Protein AF-A0A357WX56-F1 (afdb_monomer_lite)

pLDDT: mean 83.82, std 9.07, range [46.91, 93.94]

Secondary structure (DSSP, 8-state):
--TT----------S-GGG--EEEEEEEE-SSGGGHHHHHH-S--EEEEE-TTS-EEEEESHHHHTT-EEEE-SS-EEEEEEEEBSSS-B--THHHHHHHHHHHHHHHTT-

Foldseek 3Di:
DDPPDDDPDDDDPPDDPQPQFKDKDKDKAQPPLVCVVVLLPDPWQWFWDADPVRDTDIDTCNVFQVVWDWDDDPGMIIIITMFTCHPVDRDDPVRVVVSVVVVVVVVVVVD

Structure (mmCIF, N/CA/C/O backbone):
data_AF-A0A357WX56-F1
#
_entry.id   AF-A0A357WX56-F1
#
loop_
_atom_site.group_PDB
_atom_site.id
_atom_site.type_symbol
_atom_site.label_atom_id
_atom_site.label_alt_id
_atom_site.label_comp_id
_atom_site.label_asym_id
_atom_site.label_entity_id
_atom_site.label_seq_id
_atom_site.pdbx_PDB_ins_code
_atom_site.Cartn_x
_atom_site.Cartn_y
_atom_site.Cartn_z
_atom_site.occupancy
_atom_site.B_iso_or_equiv
_atom_site.auth_seq_id
_atom_site.auth_comp_id
_atom_site.auth_asym_id
_atom_site.auth_atom_id
_atom_site.pdbx_PDB_model_num
ATOM 1 N N . MET A 1 1 ? 26.018 -5.928 5.145 1.00 63.22 1 MET A N 1
ATOM 2 C CA . MET A 1 1 ? 24.550 -5.968 5.297 1.00 63.22 1 MET A CA 1
ATOM 3 C C . MET A 1 1 ? 24.194 -4.902 6.324 1.00 63.22 1 MET A C 1
ATOM 5 O O . MET A 1 1 ? 24.929 -4.835 7.304 1.00 63.22 1 MET A O 1
ATOM 9 N N . PRO A 1 2 ? 23.222 -4.009 6.079 1.00 66.00 2 PRO A N 1
ATOM 10 C CA . PRO A 1 2 ? 22.833 -3.001 7.068 1.00 66.00 2 PRO A CA 1
ATOM 11 C C . PRO A 1 2 ? 22.283 -3.668 8.336 1.00 66.00 2 PRO A C 1
ATOM 13 O O . PRO A 1 2 ? 21.706 -4.751 8.244 1.00 66.00 2 PRO A O 1
ATOM 16 N N . GLU A 1 3 ? 22.440 -3.026 9.493 1.00 68.62 3 GLU A N 1
ATOM 17 C CA . GLU A 1 3 ? 21.793 -3.470 10.735 1.00 68.62 3 GLU A CA 1
ATOM 18 C C . GLU A 1 3 ? 20.266 -3.509 10.562 1.00 68.62 3 GLU A C 1
ATOM 20 O O . GLU A 1 3 ? 19.672 -2.568 10.035 1.00 68.62 3 GLU A O 1
ATOM 25 N N . GLY A 1 4 ? 19.640 -4.615 10.979 1.00 73.75 4 GLY A N 1
ATOM 26 C CA . GLY A 1 4 ? 18.186 -4.815 10.920 1.00 73.75 4 GLY A CA 1
ATOM 27 C C . GLY A 1 4 ? 17.633 -5.402 9.615 1.00 73.75 4 GLY A C 1
ATOM 28 O O . GLY A 1 4 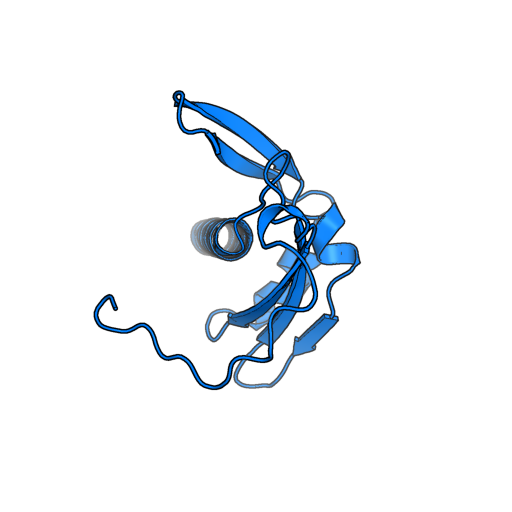? 16.424 -5.590 9.513 1.00 73.75 4 GLY A O 1
ATOM 29 N N . LEU A 1 5 ? 18.472 -5.712 8.618 1.00 76.12 5 LEU A N 1
ATOM 30 C CA . LEU A 1 5 ? 18.041 -6.480 7.444 1.00 76.12 5 LEU A CA 1
ATOM 31 C C . LEU A 1 5 ? 18.217 -7.981 7.722 1.00 76.12 5 LEU A C 1
ATOM 33 O O . LEU A 1 5 ? 19.345 -8.446 7.870 1.00 76.12 5 LEU A O 1
ATOM 37 N N . GLU A 1 6 ? 17.124 -8.740 7.729 1.00 78.50 6 GLU A N 1
ATOM 38 C CA . GLU A 1 6 ? 17.147 -10.202 7.847 1.00 78.50 6 GLU A CA 1
ATOM 39 C C . GLU A 1 6 ? 16.810 -10.851 6.496 1.00 78.50 6 GLU A C 1
ATOM 41 O O . GLU A 1 6 ? 15.837 -10.484 5.838 1.00 78.50 6 GLU A O 1
ATOM 46 N N . VAL A 1 7 ? 17.629 -11.814 6.056 1.00 78.31 7 VAL A N 1
ATOM 47 C CA . VAL A 1 7 ? 17.362 -12.626 4.856 1.00 78.31 7 VAL A CA 1
ATOM 48 C C . VAL A 1 7 ? 16.971 -14.023 5.311 1.00 78.31 7 VAL A C 1
ATOM 50 O O . VAL A 1 7 ? 17.799 -14.751 5.850 1.00 78.31 7 VAL A O 1
ATOM 53 N N . TYR A 1 8 ? 15.712 -14.390 5.080 1.00 82.25 8 TYR A N 1
ATOM 54 C CA . TYR A 1 8 ? 15.167 -15.688 5.490 1.00 82.25 8 TYR A CA 1
ATOM 55 C C . TYR A 1 8 ? 15.479 -16.808 4.490 1.00 82.25 8 TYR A C 1
ATOM 57 O O . TYR A 1 8 ? 15.743 -17.939 4.885 1.00 82.25 8 TYR A O 1
ATOM 65 N N . ALA A 1 9 ? 15.459 -16.496 3.193 1.00 78.38 9 ALA A N 1
ATOM 66 C CA . ALA A 1 9 ? 15.778 -17.423 2.114 1.00 78.38 9 ALA A CA 1
ATOM 67 C C . ALA A 1 9 ? 16.115 -16.646 0.834 1.00 78.38 9 ALA A C 1
ATOM 69 O O . ALA A 1 9 ? 15.646 -15.523 0.636 1.00 78.38 9 ALA A O 1
ATOM 70 N N . ALA A 1 10 ? 16.907 -17.256 -0.044 1.00 77.31 10 ALA A N 1
ATOM 71 C CA . ALA A 1 10 ? 17.161 -16.764 -1.391 1.00 77.31 10 ALA A CA 1
ATOM 72 C C . ALA A 1 10 ? 17.199 -17.957 -2.351 1.00 77.31 10 ALA A C 1
ATOM 74 O O . ALA A 1 10 ? 17.911 -18.927 -2.095 1.00 77.31 10 ALA A O 1
ATOM 75 N N . ASP A 1 11 ? 16.426 -17.885 -3.431 1.00 73.94 11 ASP A N 1
ATOM 76 C CA . ASP A 1 11 ? 16.456 -18.885 -4.500 1.00 73.94 11 ASP A CA 1
ATOM 77 C C . ASP A 1 11 ? 17.543 -18.536 -5.532 1.00 73.94 11 ASP A C 1
ATOM 79 O O . ASP A 1 11 ? 18.025 -17.397 -5.591 1.00 73.94 11 ASP A O 1
ATOM 83 N N . GLN A 1 12 ? 17.945 -19.508 -6.352 1.00 75.12 12 GLN A N 1
ATOM 84 C CA . GLN A 1 12 ? 18.895 -19.266 -7.428 1.00 75.12 12 GLN A CA 1
ATOM 85 C C . GLN A 1 12 ? 18.313 -18.255 -8.432 1.00 75.12 12 GLN A C 1
ATOM 87 O O . GLN A 1 12 ? 17.179 -18.407 -8.890 1.00 75.12 12 GLN A O 1
ATOM 92 N N . PRO A 1 13 ? 19.075 -17.214 -8.811 1.00 68.44 13 PRO A N 1
ATOM 93 C CA . PRO A 1 13 ? 18.599 -16.206 -9.746 1.00 68.44 13 PRO A CA 1
ATOM 94 C C . PRO A 1 13 ? 18.432 -16.814 -11.144 1.00 68.44 13 PRO A C 1
ATOM 96 O O . PRO A 1 13 ? 19.407 -17.041 -11.857 1.00 68.44 13 PRO A O 1
ATOM 99 N N . VAL A 1 14 ? 17.182 -17.060 -11.542 1.00 74.94 14 VAL A N 1
ATOM 100 C CA . VAL A 1 14 ? 16.828 -17.593 -12.871 1.00 74.94 14 VAL A CA 1
ATOM 101 C C . VAL A 1 14 ? 16.928 -16.514 -13.960 1.00 74.94 14 VAL A C 1
ATOM 103 O O . VAL A 1 14 ? 17.293 -16.800 -15.097 1.00 74.94 14 VAL A O 1
ATOM 106 N N . MET A 1 15 ? 16.634 -15.257 -13.614 1.00 73.62 15 MET A N 1
ATOM 107 C CA . MET A 1 15 ? 16.644 -14.103 -14.523 1.00 73.62 15 MET A CA 1
ATOM 108 C C . MET A 1 15 ? 17.627 -13.030 -14.051 1.00 73.62 15 MET A C 1
ATOM 110 O O . MET A 1 15 ? 18.009 -12.972 -12.879 1.00 73.62 15 MET A O 1
ATOM 114 N N . LYS A 1 16 ? 18.030 -12.129 -14.957 1.00 72.25 16 LYS A N 1
ATOM 115 C CA . LYS A 1 16 ? 18.855 -10.973 -14.574 1.00 72.25 16 LYS A CA 1
ATOM 116 C C . LYS A 1 16 ? 18.029 -10.048 -13.681 1.00 72.25 16 LYS A C 1
ATOM 118 O O . LYS A 1 16 ? 16.888 -9.752 -14.003 1.00 72.25 16 LYS A O 1
ATOM 123 N N . ALA A 1 17 ? 18.628 -9.484 -12.631 1.00 65.75 17 ALA A N 1
ATOM 124 C CA . ALA A 1 17 ? 17.937 -8.573 -11.704 1.00 65.75 17 ALA A CA 1
ATOM 125 C C . ALA A 1 17 ? 17.219 -7.391 -12.396 1.00 65.75 17 ALA A C 1
ATOM 127 O O . ALA A 1 17 ? 16.213 -6.891 -11.907 1.00 65.75 17 ALA A O 1
ATOM 128 N N . ARG A 1 18 ? 17.704 -6.970 -13.572 1.00 66.31 18 ARG A N 1
ATOM 129 C CA . ARG A 1 18 ? 17.093 -5.916 -14.399 1.00 66.31 18 ARG A CA 1
ATOM 130 C C . ARG A 1 18 ? 15.766 -6.310 -15.070 1.00 66.31 18 ARG A C 1
ATOM 132 O O . ARG A 1 18 ? 15.105 -5.446 -15.631 1.00 66.31 18 ARG A O 1
ATOM 139 N N . GLU A 1 19 ? 15.429 -7.597 -15.083 1.00 74.00 19 GLU A N 1
ATOM 140 C CA . GLU A 1 19 ? 14.213 -8.154 -15.693 1.00 74.00 19 GLU A CA 1
ATOM 141 C C . GLU A 1 19 ? 13.082 -8.314 -14.664 1.00 74.00 19 GLU A C 1
ATOM 143 O O . GLU A 1 19 ? 11.958 -8.650 -15.030 1.00 74.00 19 GLU A O 1
ATOM 148 N N . ILE A 1 20 ? 13.347 -8.018 -13.384 1.00 76.75 20 ILE A N 1
ATOM 149 C CA . ILE A 1 20 ? 12.325 -8.012 -12.338 1.00 76.75 20 ILE A CA 1
ATOM 150 C C . ILE A 1 20 ? 11.386 -6.826 -12.587 1.00 76.75 20 ILE A C 1
ATOM 152 O O . ILE A 1 20 ? 11.767 -5.662 -12.451 1.00 76.75 20 ILE A O 1
ATOM 156 N N . ALA A 1 21 ? 10.150 -7.132 -12.979 1.00 84.75 21 ALA A N 1
ATOM 157 C CA . ALA A 1 21 ? 9.135 -6.125 -13.269 1.00 84.75 21 ALA A CA 1
ATOM 158 C C . ALA A 1 21 ? 8.295 -5.755 -12.035 1.00 84.75 21 ALA A C 1
ATOM 160 O O . ALA A 1 21 ? 7.896 -4.599 -11.889 1.00 84.75 21 ALA A O 1
ATOM 161 N N . PHE A 1 22 ? 8.059 -6.717 -11.139 1.00 87.50 22 PHE A N 1
ATOM 162 C CA . PHE A 1 22 ? 7.134 -6.591 -10.015 1.00 87.50 22 PHE A CA 1
ATOM 163 C C . PHE A 1 22 ? 7.686 -7.234 -8.743 1.00 87.50 22 PHE A C 1
ATOM 165 O O . PHE A 1 22 ? 8.438 -8.206 -8.802 1.00 87.50 22 PHE A O 1
ATOM 172 N N . ALA A 1 23 ? 7.265 -6.709 -7.596 1.00 89.44 23 ALA A N 1
ATOM 173 C CA . ALA A 1 23 ? 7.529 -7.269 -6.281 1.00 89.44 23 ALA A CA 1
ATOM 174 C C . ALA A 1 23 ? 6.222 -7.376 -5.490 1.00 89.44 23 ALA A C 1
ATOM 176 O O . ALA A 1 23 ? 5.407 -6.450 -5.495 1.00 89.44 23 ALA A O 1
ATOM 177 N N . ARG A 1 24 ? 6.036 -8.511 -4.808 1.00 91.06 24 ARG A N 1
ATOM 178 C CA . ARG A 1 24 ? 4.938 -8.728 -3.861 1.00 91.06 24 ARG A CA 1
ATOM 179 C C . ARG A 1 24 ? 5.395 -8.290 -2.475 1.00 91.06 24 ARG A C 1
ATOM 181 O O . ARG A 1 24 ? 6.457 -8.699 -2.012 1.00 91.06 24 ARG A O 1
ATOM 188 N N . TYR 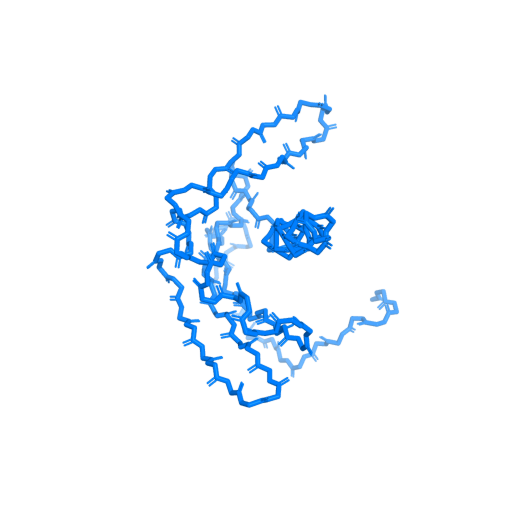A 1 25 ? 4.585 -7.472 -1.828 1.00 92.06 25 TYR A N 1
ATOM 189 C CA . TYR A 1 25 ? 4.800 -6.959 -0.486 1.00 92.06 25 TYR A CA 1
ATOM 190 C C . TYR A 1 25 ? 3.665 -7.420 0.415 1.00 92.06 25 TYR A C 1
ATOM 192 O O . TYR A 1 25 ? 2.520 -7.490 -0.027 1.00 92.06 25 TYR A O 1
ATOM 200 N N . ARG A 1 26 ? 3.988 -7.683 1.680 1.00 93.25 26 ARG A N 1
ATOM 201 C CA . ARG A 1 26 ? 3.012 -7.848 2.754 1.00 93.25 26 ARG A CA 1
ATOM 202 C C . ARG A 1 26 ? 3.177 -6.684 3.719 1.00 93.25 26 ARG A C 1
ATOM 204 O O . ARG A 1 26 ? 4.254 -6.496 4.279 1.00 93.25 26 ARG A O 1
ATOM 211 N N . LEU A 1 27 ? 2.129 -5.888 3.861 1.00 91.88 27 LEU A N 1
ATOM 212 C CA . LEU A 1 27 ? 2.053 -4.774 4.793 1.00 91.88 27 LEU A CA 1
ATOM 213 C C . LEU A 1 27 ? 1.162 -5.184 5.958 1.00 91.88 27 LEU A C 1
ATOM 215 O O . LEU A 1 27 ? 0.040 -5.629 5.743 1.00 91.88 27 LEU A O 1
ATOM 219 N N . THR A 1 28 ? 1.660 -5.030 7.179 1.00 92.00 28 THR A N 1
ATOM 220 C CA . THR A 1 28 ? 0.902 -5.333 8.394 1.00 92.00 28 THR A CA 1
ATOM 221 C C . THR A 1 28 ? 0.611 -4.036 9.131 1.00 92.00 28 THR A C 1
ATOM 223 O O . THR A 1 28 ? 1.527 -3.297 9.488 1.00 92.00 28 THR A O 1
ATOM 226 N N . PHE A 1 29 ? -0.668 -3.774 9.365 1.00 89.81 29 PHE A N 1
ATOM 227 C CA . PHE A 1 29 ? -1.160 -2.629 10.116 1.00 89.81 29 PHE A CA 1
ATOM 228 C C . PHE A 1 29 ? -1.693 -3.108 11.465 1.00 89.81 29 PHE A C 1
ATOM 230 O O . PHE A 1 29 ? -2.508 -4.028 11.515 1.00 89.81 29 PHE A O 1
ATOM 237 N N . THR A 1 30 ? -1.238 -2.486 12.549 1.00 87.94 30 THR A N 1
ATOM 238 C CA . THR A 1 30 ? -1.597 -2.850 13.933 1.00 87.94 30 THR A CA 1
ATOM 239 C C . THR A 1 30 ? -2.324 -1.730 14.685 1.00 87.94 30 THR A C 1
ATOM 241 O O . THR A 1 30 ? -2.653 -1.892 15.853 1.00 87.94 30 THR A O 1
ATOM 244 N N . GLY A 1 31 ? -2.575 -0.586 14.039 1.00 83.62 31 GLY A N 1
ATOM 245 C CA . GLY A 1 31 ? -3.226 0.582 14.638 1.00 83.62 31 GLY A CA 1
ATOM 246 C C . GLY A 1 31 ? -4.354 1.124 13.764 1.00 83.62 31 GLY A C 1
ATOM 247 O O . GLY A 1 31 ? -4.245 1.121 12.533 1.00 83.62 31 GLY A O 1
ATOM 248 N N . ASP A 1 32 ? -5.430 1.573 14.416 1.00 86.12 32 ASP A N 1
ATOM 249 C CA . ASP A 1 32 ? -6.653 2.092 13.789 1.00 86.12 32 ASP A CA 1
ATOM 250 C C . ASP A 1 32 ? -7.243 1.141 12.723 1.00 86.12 32 ASP A C 1
ATOM 252 O O . ASP A 1 32 ? -7.833 1.593 11.744 1.00 86.12 32 ASP A O 1
ATOM 256 N N . ILE A 1 33 ? -7.055 -0.178 12.878 1.00 87.50 33 ILE A N 1
ATOM 257 C CA . ILE A 1 33 ? -7.372 -1.207 11.868 1.00 87.50 33 ILE A CA 1
ATOM 258 C C . ILE A 1 33 ? -8.820 -1.141 11.366 1.00 87.50 33 ILE A C 1
ATOM 260 O O . ILE A 1 33 ? -9.095 -1.446 10.207 1.00 87.50 33 ILE A O 1
ATOM 264 N N . GLU A 1 34 ? -9.738 -0.663 12.203 1.00 86.06 34 GLU A N 1
ATOM 265 C CA . GLU A 1 34 ? -11.140 -0.434 11.874 1.00 86.06 34 GLU A CA 1
ATOM 266 C C . GLU A 1 34 ? -11.346 0.602 10.756 1.00 86.06 34 GLU A C 1
ATOM 268 O O . GLU A 1 34 ? -12.380 0.591 10.094 1.00 86.06 34 GLU A O 1
ATOM 273 N N . LYS A 1 35 ? -10.358 1.470 10.505 1.00 88.75 35 LYS A N 1
ATOM 274 C CA . LYS A 1 35 ? -10.388 2.512 9.466 1.00 88.75 35 LYS A CA 1
ATOM 275 C C . LYS A 1 35 ? -9.817 2.043 8.133 1.00 88.75 35 LYS A C 1
ATOM 277 O O . LYS A 1 35 ? -9.927 2.769 7.144 1.00 88.75 35 LYS A O 1
ATOM 282 N N . ILE A 1 36 ? -9.196 0.863 8.080 1.00 89.31 36 ILE A N 1
ATOM 283 C CA . ILE A 1 36 ? -8.606 0.326 6.847 1.00 89.31 36 ILE A CA 1
ATOM 284 C C . ILE A 1 36 ? -9.664 0.053 5.773 1.00 89.31 36 ILE A C 1
ATOM 286 O O . ILE A 1 36 ? -9.438 0.477 4.640 1.00 89.31 36 ILE A O 1
ATOM 290 N N . PRO A 1 37 ? -10.821 -0.570 6.069 1.00 88.69 37 PRO A N 1
ATOM 291 C CA . PRO A 1 37 ? -11.879 -0.738 5.075 1.00 88.69 37 PRO A CA 1
ATOM 292 C C . PRO A 1 37 ? -12.307 0.591 4.444 1.00 88.69 37 PRO A C 1
ATOM 294 O O . PRO A 1 37 ? -12.371 0.693 3.222 1.00 88.69 37 PRO A O 1
ATOM 297 N N . ASP A 1 38 ? -12.499 1.631 5.259 1.00 90.38 38 ASP A N 1
ATOM 298 C CA . ASP A 1 38 ? -12.892 2.959 4.775 1.00 90.38 38 ASP A CA 1
ATOM 299 C C . ASP A 1 38 ? -11.778 3.633 3.963 1.00 90.38 38 ASP A C 1
ATOM 301 O O . ASP A 1 38 ? -12.041 4.294 2.958 1.00 90.38 38 ASP A O 1
ATOM 305 N N . PHE A 1 39 ? -10.517 3.454 4.371 1.00 91.00 39 PHE A N 1
ATOM 306 C CA . PHE A 1 39 ? -9.364 3.911 3.597 1.00 91.00 39 PHE A CA 1
ATOM 307 C C . PHE A 1 39 ? -9.343 3.269 2.207 1.00 91.00 39 PHE A C 1
ATOM 309 O O . PHE A 1 39 ? -9.203 3.962 1.202 1.00 91.00 39 PHE A O 1
ATOM 316 N N . LEU A 1 40 ? -9.533 1.952 2.149 1.00 89.19 40 LEU A N 1
ATOM 317 C CA . LEU A 1 40 ? -9.533 1.182 0.910 1.00 89.19 40 LEU A CA 1
ATOM 318 C C . LEU A 1 40 ? -10.777 1.439 0.053 1.00 89.19 40 LEU A C 1
ATOM 320 O O . LEU A 1 40 ? -10.715 1.243 -1.160 1.00 89.19 40 LEU A O 1
ATOM 324 N N . ALA A 1 41 ? -11.881 1.900 0.645 1.00 89.56 41 ALA A N 1
ATOM 325 C CA . ALA A 1 41 ? -13.112 2.250 -0.058 1.00 89.56 41 ALA A CA 1
ATOM 326 C C . ALA A 1 41 ? -13.031 3.581 -0.826 1.00 89.56 41 ALA A C 1
ATOM 328 O O . ALA A 1 41 ? -13.883 3.827 -1.673 1.00 89.56 41 ALA A O 1
ATOM 329 N N . GLN A 1 42 ? -12.013 4.419 -0.592 1.00 90.31 42 GLN A N 1
ATOM 330 C CA . GLN A 1 42 ? -11.841 5.684 -1.319 1.00 90.31 42 GLN A CA 1
ATOM 331 C C . GLN A 1 42 ? -11.753 5.465 -2.835 1.00 90.31 42 GLN A C 1
ATOM 333 O O . GLN A 1 42 ? -11.087 4.533 -3.291 1.00 90.31 42 GLN A O 1
ATOM 338 N N . ASP A 1 43 ? -12.376 6.351 -3.614 1.00 87.50 43 ASP A N 1
ATOM 339 C CA . ASP A 1 43 ? -12.341 6.295 -5.084 1.00 87.50 43 ASP A CA 1
ATOM 340 C C . ASP A 1 43 ? -10.940 6.565 -5.652 1.00 87.50 43 ASP A C 1
ATOM 342 O O . ASP A 1 43 ? -10.595 6.072 -6.722 1.00 87.50 43 ASP A O 1
ATOM 346 N N . SER A 1 44 ? -10.117 7.340 -4.940 1.00 89.94 44 SER A N 1
ATOM 347 C CA . SER A 1 44 ? -8.748 7.665 -5.344 1.00 89.94 44 SER A CA 1
ATOM 348 C C . SER A 1 44 ? -7.863 7.896 -4.123 1.00 89.94 44 SER A C 1
ATOM 350 O O . SER A 1 44 ? -8.272 8.566 -3.173 1.00 89.94 44 SER A O 1
ATOM 352 N N . ILE A 1 45 ? -6.641 7.353 -4.153 1.00 92.00 45 ILE A N 1
ATOM 353 C CA . ILE A 1 45 ? -5.661 7.467 -3.064 1.00 92.00 45 ILE A CA 1
ATOM 354 C C . ILE A 1 45 ? -4.379 8.056 -3.650 1.00 92.00 45 ILE A C 1
ATOM 356 O O . ILE A 1 45 ? -3.475 7.344 -4.091 1.00 92.00 45 ILE A O 1
ATOM 360 N N . ILE A 1 46 ? -4.308 9.386 -3.675 1.00 89.25 46 ILE A N 1
ATOM 361 C CA . ILE A 1 46 ? -3.191 10.111 -4.282 1.00 89.25 46 ILE A CA 1
ATOM 362 C C . ILE A 1 46 ? -2.010 10.192 -3.314 1.00 89.25 46 ILE A C 1
ATOM 364 O O . ILE A 1 46 ? -2.106 10.803 -2.251 1.00 89.25 46 ILE A O 1
ATOM 368 N N . ALA A 1 47 ? -0.870 9.634 -3.723 1.00 88.25 47 ALA A N 1
ATOM 369 C CA . ALA A 1 47 ? 0.397 9.755 -3.012 1.00 88.25 47 ALA A CA 1
ATOM 370 C C . ALA A 1 47 ? 1.426 10.558 -3.816 1.00 88.25 47 ALA A C 1
ATOM 372 O O . ALA A 1 47 ? 1.497 10.492 -5.046 1.00 88.25 47 ALA A O 1
ATOM 373 N N . GLU A 1 48 ? 2.273 11.302 -3.107 1.00 85.00 48 GLU A N 1
ATOM 374 C CA . GLU A 1 48 ? 3.367 12.060 -3.708 1.00 85.00 48 GLU A CA 1
ATOM 375 C C . GLU A 1 48 ? 4.639 11.216 -3.795 1.00 85.00 48 GLU A C 1
ATOM 377 O O . GLU A 1 48 ? 5.320 10.937 -2.808 1.00 85.00 48 GLU A O 1
ATOM 382 N N . LYS A 1 49 ? 5.020 10.852 -5.016 1.00 80.44 49 LYS A N 1
ATOM 383 C CA . LYS A 1 49 ? 6.275 10.166 -5.300 1.00 80.44 49 LYS A CA 1
ATOM 384 C C . LYS A 1 49 ? 7.341 11.177 -5.708 1.00 80.44 49 LYS A C 1
ATOM 386 O O . LYS A 1 49 ? 7.300 11.740 -6.804 1.00 80.44 49 LYS A O 1
ATOM 391 N N . ARG A 1 50 ? 8.346 11.375 -4.852 1.00 75.38 50 ARG A N 1
ATOM 392 C CA . ARG A 1 50 ? 9.521 12.206 -5.165 1.00 75.38 50 ARG A CA 1
ATOM 393 C C . ARG A 1 50 ? 10.553 11.413 -5.954 1.00 75.38 50 ARG A C 1
ATOM 395 O O . ARG A 1 50 ? 10.995 10.347 -5.539 1.00 75.38 50 ARG A O 1
ATOM 402 N N . SER A 1 51 ? 10.955 11.951 -7.100 1.00 72.44 51 SER A N 1
ATOM 403 C CA . SER A 1 51 ? 12.061 11.407 -7.887 1.00 72.44 51 SER A CA 1
ATOM 404 C C . SER A 1 51 ? 13.417 11.940 -7.412 1.00 72.44 51 SER A C 1
ATOM 406 O O . SER A 1 51 ? 13.509 12.992 -6.779 1.00 72.44 51 SER A O 1
ATOM 408 N N . LYS A 1 52 ? 14.500 11.261 -7.817 1.00 62.75 52 LYS A N 1
ATOM 409 C CA . LYS A 1 52 ? 15.895 11.654 -7.535 1.00 62.75 52 LYS A CA 1
ATOM 410 C C . LYS A 1 52 ? 16.264 13.065 -8.035 1.00 62.75 52 LYS A C 1
ATOM 412 O O . LYS A 1 52 ? 17.253 13.623 -7.582 1.00 62.75 52 LYS A O 1
ATOM 417 N N . LYS A 1 53 ? 15.479 13.650 -8.951 1.00 72.69 53 LYS A N 1
ATOM 418 C CA . LYS A 1 53 ? 15.659 15.019 -9.474 1.00 72.69 53 LYS A CA 1
ATOM 419 C C . LYS A 1 53 ? 14.741 16.059 -8.807 1.00 72.69 53 LYS A C 1
ATOM 421 O O . LYS A 1 53 ? 14.569 17.141 -9.352 1.00 72.69 53 LYS A O 1
ATOM 426 N N . GLY A 1 54 ? 14.096 15.731 -7.685 1.00 68.38 54 GLY A N 1
ATOM 427 C CA . GLY A 1 54 ? 13.193 16.647 -6.973 1.00 68.38 54 GLY A CA 1
ATOM 428 C C . GLY A 1 54 ? 11.813 16.819 -7.617 1.00 68.38 54 GLY A C 1
ATOM 429 O O . GLY A 1 54 ? 10.952 17.473 -7.040 1.00 68.38 54 GLY A O 1
ATOM 430 N N . VAL A 1 55 ? 11.562 16.198 -8.775 1.00 75.06 55 VAL A N 1
ATOM 431 C CA . VAL A 1 55 ? 10.232 16.194 -9.397 1.00 75.06 55 VAL A CA 1
ATOM 432 C C . VAL A 1 55 ? 9.297 15.350 -8.538 1.00 75.06 55 VAL A C 1
ATOM 434 O O . VAL A 1 55 ? 9.545 14.150 -8.364 1.00 75.06 55 VAL A O 1
ATOM 437 N N . VAL A 1 56 ? 8.250 15.986 -8.017 1.00 78.38 56 VAL A N 1
ATOM 438 C CA . VAL A 1 56 ? 7.118 15.340 -7.349 1.00 78.38 56 VAL A CA 1
ATOM 439 C C . VAL A 1 56 ? 6.147 14.880 -8.430 1.00 78.38 56 VAL A C 1
ATOM 441 O O . VAL A 1 56 ? 5.746 15.668 -9.284 1.00 78.38 56 VAL A O 1
ATOM 444 N N . ARG A 1 57 ? 5.791 13.598 -8.423 1.00 82.62 57 ARG A N 1
ATOM 445 C CA . ARG A 1 57 ? 4.711 13.059 -9.252 1.00 82.62 57 ARG A CA 1
ATOM 446 C C . ARG A 1 57 ? 3.623 12.525 -8.345 1.00 82.62 57 ARG A C 1
ATOM 448 O O . ARG A 1 57 ? 3.924 11.827 -7.382 1.00 82.62 57 ARG A O 1
ATOM 455 N N . GLN A 1 58 ? 2.382 12.835 -8.676 1.00 85.25 58 GLN A N 1
ATOM 456 C CA . GLN A 1 58 ? 1.239 12.201 -8.043 1.00 85.25 58 GLN A CA 1
ATOM 457 C C . GLN A 1 58 ? 1.034 10.826 -8.670 1.00 85.25 58 GLN A C 1
ATOM 459 O O . GLN A 1 58 ? 1.121 10.672 -9.890 1.00 85.25 58 GLN A O 1
ATOM 464 N N . ILE A 1 59 ? 0.824 9.828 -7.825 1.00 87.88 59 ILE A N 1
ATOM 465 C CA . ILE A 1 59 ? 0.457 8.479 -8.235 1.00 87.88 59 ILE A CA 1
ATOM 466 C C . ILE A 1 59 ? -0.830 8.103 -7.520 1.00 87.88 59 ILE A C 1
ATOM 468 O O . ILE A 1 59 ? -0.956 8.340 -6.319 1.00 87.88 59 ILE A O 1
ATOM 472 N N . ASP A 1 60 ? -1.770 7.523 -8.259 1.00 90.81 60 ASP A N 1
ATOM 473 C CA . ASP A 1 60 ? -2.969 6.959 -7.657 1.00 90.81 60 ASP A CA 1
ATOM 474 C C . ASP A 1 60 ? -2.693 5.522 -7.210 1.00 90.81 60 ASP A C 1
ATOM 476 O O . ASP A 1 60 ? -2.495 4.615 -8.027 1.00 90.81 60 ASP A O 1
ATOM 480 N N . LEU A 1 61 ? -2.647 5.328 -5.894 1.00 91.19 61 LEU A N 1
ATOM 481 C CA . LEU A 1 61 ? -2.414 4.033 -5.271 1.00 91.19 61 LEU A CA 1
ATOM 482 C C . LEU A 1 61 ? -3.635 3.114 -5.358 1.00 91.19 61 LEU A C 1
ATOM 484 O O . LEU A 1 61 ? -3.469 1.898 -5.234 1.00 91.19 61 LEU A O 1
ATOM 488 N N . LYS A 1 62 ? -4.835 3.656 -5.614 1.00 92.25 62 LYS A N 1
ATOM 489 C CA . LYS A 1 62 ? -6.074 2.873 -5.683 1.00 92.25 62 LYS A CA 1
ATOM 490 C C . LYS A 1 62 ? -5.976 1.754 -6.715 1.00 92.25 62 LYS A C 1
ATOM 492 O O . LYS A 1 62 ? -6.292 0.613 -6.405 1.00 92.25 62 LYS A O 1
ATOM 497 N N . THR A 1 63 ? -5.427 2.060 -7.889 1.00 89.25 63 THR A N 1
ATOM 498 C CA . THR A 1 63 ? -5.251 1.099 -8.995 1.00 89.25 63 THR A CA 1
ATOM 499 C C . THR A 1 63 ? -4.437 -0.144 -8.615 1.00 89.25 63 THR A C 1
ATOM 501 O O . THR A 1 63 ? -4.650 -1.227 -9.161 1.00 89.25 63 THR A O 1
ATOM 504 N N . TYR A 1 64 ? -3.501 -0.006 -7.673 1.00 89.38 64 TYR A N 1
ATOM 505 C CA . TYR A 1 64 ? -2.699 -1.119 -7.169 1.00 89.38 64 TYR A CA 1
ATOM 506 C C . TYR A 1 64 ? -3.412 -1.859 -6.034 1.00 89.38 64 TYR A C 1
ATOM 508 O O . TYR A 1 64 ? -3.311 -3.081 -5.940 1.00 89.38 64 TYR A O 1
ATOM 516 N N . LEU A 1 65 ? -4.143 -1.127 -5.191 1.00 87.81 65 LEU A N 1
ATOM 517 C CA . LEU A 1 65 ? -4.909 -1.677 -4.073 1.00 87.81 65 LEU A CA 1
ATOM 518 C C . LEU A 1 65 ? -6.126 -2.487 -4.542 1.00 87.81 65 LEU A C 1
ATOM 520 O O . LEU A 1 65 ? -6.484 -3.466 -3.900 1.00 87.81 65 LEU A O 1
ATOM 524 N N . GLU A 1 66 ? -6.717 -2.174 -5.695 1.00 85.94 66 GLU A N 1
ATOM 525 C CA . GLU A 1 66 ? -7.790 -2.996 -6.282 1.00 85.94 66 GLU A CA 1
ATOM 526 C C . GLU A 1 66 ? -7.354 -4.434 -6.596 1.00 85.94 66 GLU A C 1
ATOM 528 O O . GLU A 1 66 ? -8.182 -5.339 -6.636 1.00 85.94 66 GLU A O 1
ATOM 533 N N . LYS A 1 67 ? -6.054 -4.656 -6.817 1.00 84.81 67 LYS A N 1
ATOM 534 C CA . LYS A 1 67 ? -5.472 -5.977 -7.099 1.00 84.81 67 LYS A CA 1
ATOM 535 C C . LYS A 1 67 ? -4.811 -6.608 -5.873 1.00 84.81 67 LYS A C 1
ATOM 537 O O . LYS A 1 67 ? -4.038 -7.552 -6.025 1.00 84.81 67 LYS A O 1
ATOM 542 N N . SER A 1 68 ? -5.033 -6.036 -4.695 1.00 89.00 68 SER A N 1
ATOM 543 C CA . SER A 1 68 ? -4.430 -6.497 -3.449 1.00 89.00 68 SER A CA 1
ATOM 544 C C . SER A 1 68 ? -5.359 -7.443 -2.695 1.00 89.00 68 SER A C 1
ATOM 546 O O . SER A 1 68 ? -6.580 -7.307 -2.754 1.00 89.00 68 SER A O 1
ATOM 548 N N . ASP A 1 69 ? -4.764 -8.387 -1.976 1.00 91.31 69 ASP A N 1
ATOM 549 C CA . ASP A 1 69 ? -5.474 -9.268 -1.057 1.00 91.31 69 ASP A CA 1
ATOM 550 C C . ASP A 1 69 ? -5.414 -8.667 0.347 1.00 91.31 69 ASP A C 1
ATOM 552 O O . ASP A 1 69 ? -4.333 -8.358 0.855 1.00 91.31 69 ASP A O 1
ATOM 556 N N . ILE A 1 70 ? -6.569 -8.510 0.991 1.00 89.88 70 ILE A N 1
ATOM 557 C CA . ILE A 1 70 ? -6.670 -7.937 2.336 1.00 89.88 70 ILE A CA 1
ATOM 558 C C . ILE A 1 70 ? -7.215 -8.992 3.291 1.00 89.88 70 ILE A C 1
ATOM 560 O O . ILE A 1 70 ? -8.289 -9.549 3.075 1.00 89.88 70 ILE A O 1
ATOM 564 N N . HIS A 1 71 ? -6.483 -9.221 4.373 1.00 90.31 71 HIS A N 1
ATOM 565 C CA . HIS A 1 71 ? -6.868 -10.099 5.467 1.00 90.31 71 HIS A CA 1
ATOM 566 C C . HIS A 1 71 ? -7.003 -9.262 6.734 1.00 90.31 71 HIS A C 1
ATOM 568 O O . HIS A 1 71 ? -6.026 -8.701 7.228 1.00 90.31 71 HIS A O 1
ATOM 574 N N . ILE A 1 72 ? -8.226 -9.159 7.244 1.00 86.94 72 ILE A N 1
ATOM 575 C CA . ILE A 1 72 ? -8.537 -8.395 8.453 1.00 86.94 72 ILE A CA 1
ATOM 576 C C . ILE A 1 72 ? -8.734 -9.385 9.596 1.00 86.94 72 ILE A C 1
ATOM 578 O O . ILE A 1 72 ? -9.573 -10.280 9.503 1.00 86.94 72 ILE A O 1
ATOM 582 N N . ASP A 1 73 ? -7.969 -9.202 10.665 1.00 86.19 73 ASP A N 1
ATOM 583 C CA . ASP A 1 73 ? -8.128 -9.884 11.946 1.00 86.19 73 ASP A CA 1
ATOM 584 C C . ASP A 1 73 ? -8.492 -8.852 13.032 1.00 86.19 73 ASP A C 1
ATOM 586 O O . ASP A 1 73 ? -8.421 -7.641 12.830 1.00 86.19 73 ASP A O 1
ATOM 590 N N . SER A 1 74 ? -8.871 -9.345 14.203 1.00 80.81 74 SER A N 1
ATOM 591 C CA . SER A 1 74 ? -9.180 -8.594 15.419 1.00 80.81 74 SER A CA 1
ATOM 592 C C . SER A 1 74 ? -8.024 -7.738 15.954 1.00 80.81 74 SER A C 1
ATOM 594 O O . SER A 1 74 ? -8.279 -6.713 16.580 1.0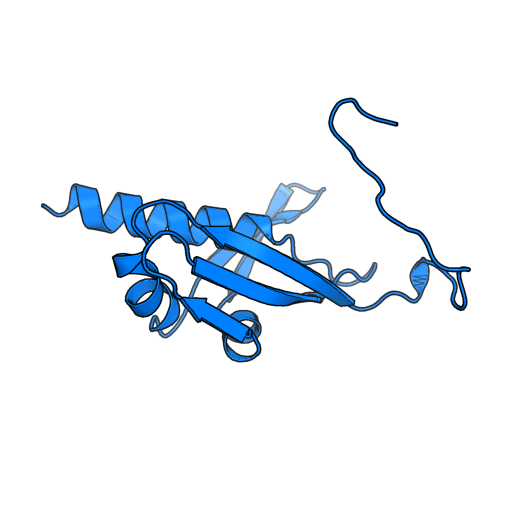0 80.81 74 SER A O 1
ATOM 596 N N . GLU A 1 75 ? -6.770 -8.123 15.698 1.00 86.75 75 GLU A N 1
ATOM 597 C CA . GLU A 1 75 ? -5.580 -7.423 16.215 1.00 86.75 75 GLU A CA 1
ATOM 598 C C . GLU A 1 75 ? -4.753 -6.718 15.131 1.00 86.75 75 GLU A C 1
ATOM 600 O O . GLU A 1 75 ? -3.976 -5.806 15.421 1.00 86.75 75 GLU A O 1
ATOM 605 N N . LYS A 1 76 ? -4.880 -7.146 13.871 1.00 90.38 76 LYS A N 1
ATOM 606 C CA . LYS A 1 76 ? -4.064 -6.644 12.762 1.00 90.38 76 LYS A CA 1
ATOM 607 C C . LYS A 1 76 ? -4.778 -6.781 11.428 1.00 90.38 76 LYS A C 1
ATOM 609 O O . LYS A 1 76 ? -5.617 -7.651 11.236 1.00 90.38 76 LYS A O 1
ATOM 614 N N . THR A 1 77 ? -4.378 -5.954 10.473 1.00 91.25 77 THR A N 1
ATOM 615 C CA . THR A 1 77 ? -4.756 -6.113 9.067 1.00 91.25 77 THR A CA 1
ATOM 616 C C . THR A 1 77 ? -3.517 -6.355 8.225 1.00 91.25 77 THR A C 1
ATOM 618 O O . THR A 1 77 ? -2.547 -5.600 8.299 1.00 91.25 77 THR A O 1
ATOM 621 N N . GLU A 1 78 ? -3.549 -7.409 7.422 1.00 92.75 78 GLU A N 1
ATOM 622 C CA . GLU A 1 78 ? -2.501 -7.758 6.474 1.00 92.75 78 GLU A CA 1
ATOM 623 C C . GLU A 1 78 ? -2.963 -7.454 5.051 1.00 92.75 78 GLU A C 1
ATOM 625 O O . GLU A 1 78 ? -4.007 -7.913 4.596 1.00 92.75 78 GLU A O 1
ATOM 630 N N . LEU A 1 79 ? -2.161 -6.666 4.348 1.00 92.06 79 LEU A N 1
ATOM 631 C CA . LEU A 1 79 ? -2.371 -6.265 2.968 1.00 92.06 79 LEU A CA 1
ATOM 632 C C . LEU A 1 79 ? -1.258 -6.868 2.118 1.00 92.06 79 LEU A C 1
ATOM 634 O O . LEU A 1 79 ? -0.089 -6.501 2.261 1.00 92.06 79 LEU A O 1
ATOM 638 N N . GLU A 1 80 ? -1.616 -7.763 1.210 1.00 93.94 80 GLU A N 1
ATOM 639 C CA . GLU A 1 80 ? -0.700 -8.292 0.214 1.00 93.94 80 GLU A CA 1
ATOM 640 C C . GLU A 1 80 ? -0.905 -7.604 -1.127 1.00 93.94 80 GLU A C 1
ATOM 642 O O . GLU A 1 80 ? -1.976 -7.658 -1.722 1.00 93.94 80 GLU A O 1
ATOM 647 N N . ILE A 1 81 ? 0.146 -6.962 -1.626 1.00 92.81 81 ILE A N 1
ATOM 648 C CA . ILE A 1 81 ? 0.075 -6.149 -2.836 1.00 92.81 81 ILE A CA 1
ATOM 649 C C . ILE A 1 81 ? 1.264 -6.407 -3.746 1.00 92.81 81 ILE A C 1
ATOM 651 O O . ILE A 1 81 ? 2.394 -6.573 -3.292 1.00 92.81 81 ILE A O 1
ATOM 655 N N . THR A 1 82 ? 1.016 -6.401 -5.053 1.00 92.19 82 THR A N 1
ATOM 656 C CA . THR A 1 82 ? 2.068 -6.490 -6.065 1.00 92.19 82 THR A CA 1
ATOM 657 C C . THR A 1 82 ? 2.284 -5.122 -6.694 1.00 92.19 82 THR A C 1
ATOM 659 O O . THR A 1 82 ? 1.378 -4.559 -7.304 1.00 92.19 82 THR A O 1
ATOM 662 N N . LEU A 1 83 ? 3.492 -4.582 -6.548 1.00 91.81 83 LEU A N 1
ATOM 663 C CA . LEU A 1 83 ? 3.865 -3.263 -7.049 1.00 91.81 83 LEU A CA 1
ATOM 664 C C . LEU A 1 83 ? 4.961 -3.383 -8.111 1.00 91.81 83 LEU A C 1
ATOM 666 O O . LEU A 1 83 ? 5.817 -4.267 -8.011 1.00 91.81 83 LEU A O 1
ATOM 670 N N . PRO A 1 84 ? 4.977 -2.500 -9.123 1.00 89.44 84 PRO A N 1
ATOM 671 C CA . PRO A 1 84 ? 6.064 -2.473 -10.088 1.00 89.44 84 PRO A CA 1
ATOM 672 C C . PRO A 1 84 ? 7.363 -2.069 -9.380 1.00 89.44 84 PRO A C 1
ATOM 674 O O . PRO A 1 84 ? 7.382 -1.128 -8.585 1.00 89.44 84 PRO A O 1
ATOM 677 N N . CYS A 1 85 ? 8.452 -2.781 -9.660 1.00 86.69 85 CYS A N 1
ATOM 678 C CA . CYS A 1 85 ? 9.792 -2.524 -9.112 1.00 86.69 85 CYS A CA 1
ATOM 679 C C . CYS A 1 85 ? 10.883 -2.522 -10.198 1.00 86.69 85 CYS A C 1
ATOM 681 O O . CYS A 1 85 ? 12.071 -2.678 -9.925 1.00 86.69 85 CYS A O 1
ATOM 683 N N . SER A 1 86 ? 10.461 -2.309 -11.443 1.00 82.19 86 SER A N 1
ATOM 684 C CA . SER A 1 86 ? 11.326 -2.225 -12.616 1.00 82.19 86 SER A CA 1
ATOM 685 C C . SER A 1 86 ? 12.163 -0.940 -12.648 1.00 82.19 86 SER A C 1
ATOM 687 O O . SER A 1 86 ? 11.847 0.063 -12.003 1.00 82.19 86 SER A O 1
ATOM 689 N N . SER A 1 87 ? 13.201 -0.926 -13.490 1.00 72.88 87 SER A N 1
ATOM 690 C CA . SER A 1 87 ? 14.046 0.261 -13.703 1.00 72.88 87 SER A CA 1
ATOM 691 C C . SER A 1 87 ? 13.304 1.455 -14.324 1.00 72.88 87 SER A C 1
ATOM 693 O O . SER A 1 87 ? 13.716 2.596 -14.125 1.00 72.88 87 SER A O 1
ATOM 695 N N . SER A 1 88 ? 12.227 1.212 -15.077 1.00 78.81 88 SER A N 1
ATOM 696 C CA . SER A 1 88 ? 11.374 2.256 -15.665 1.00 78.81 88 SER A CA 1
ATOM 697 C C . SER A 1 88 ? 10.334 2.780 -14.679 1.00 78.81 88 SER A C 1
ATOM 699 O O . SER A 1 88 ? 10.025 3.972 -14.670 1.00 78.81 88 SER A O 1
ATOM 701 N N . GLU A 1 89 ? 9.812 1.900 -13.828 1.00 80.38 89 GLU A N 1
ATOM 702 C CA . GLU A 1 89 ? 8.760 2.215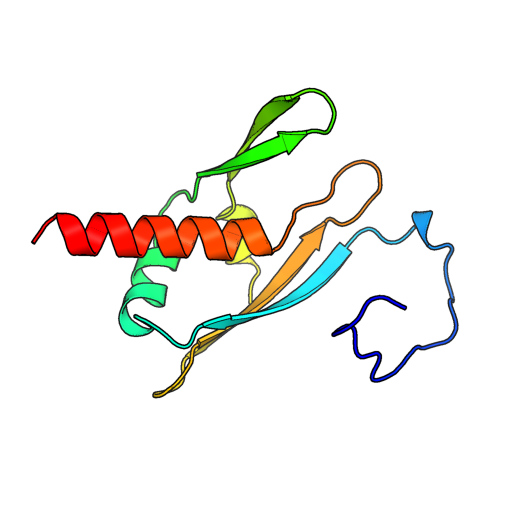 -12.875 1.00 80.38 89 GLU A CA 1
ATOM 703 C C . GLU A 1 89 ? 8.903 1.372 -11.605 1.00 80.38 89 GLU A C 1
ATOM 705 O O . GLU A 1 89 ? 8.794 0.148 -11.632 1.00 80.38 89 GLU A O 1
ATOM 710 N N . THR A 1 90 ? 9.149 2.058 -10.486 1.00 86.56 90 THR A N 1
ATOM 711 C CA . THR A 1 90 ? 9.221 1.470 -9.141 1.00 86.56 90 THR A CA 1
ATOM 712 C C . THR A 1 90 ? 8.254 2.183 -8.205 1.00 86.56 90 THR A C 1
ATOM 714 O O . THR A 1 90 ? 8.392 3.395 -8.031 1.00 86.56 90 THR A O 1
ATOM 717 N N . VAL A 1 91 ? 7.313 1.491 -7.573 1.00 88.00 91 VAL A N 1
ATOM 718 C CA . VAL A 1 91 ? 6.422 2.055 -6.546 1.00 88.00 91 VAL A CA 1
ATOM 719 C C . VAL A 1 91 ? 6.867 1.553 -5.177 1.00 88.00 91 VAL A C 1
ATOM 721 O O . VAL A 1 91 ? 7.018 0.357 -4.962 1.00 88.00 91 VAL A O 1
ATOM 724 N N . ASN A 1 92 ? 7.118 2.485 -4.255 1.00 89.44 92 ASN A N 1
ATOM 725 C CA . ASN A 1 92 ? 7.542 2.149 -2.900 1.00 89.44 92 ASN A CA 1
ATOM 726 C C . ASN A 1 92 ? 6.303 1.781 -2.060 1.00 89.44 92 ASN A C 1
ATOM 728 O O . ASN A 1 92 ? 5.408 2.624 -1.951 1.00 89.44 92 ASN A O 1
ATOM 732 N N . PRO A 1 93 ? 6.244 0.589 -1.435 1.00 90.25 93 PRO A N 1
ATOM 733 C CA . PRO A 1 93 ? 5.119 0.191 -0.583 1.00 90.25 93 PRO A CA 1
ATOM 734 C C . PRO A 1 93 ? 4.892 1.139 0.606 1.00 90.25 93 PRO A C 1
ATOM 736 O O . PRO A 1 93 ? 3.759 1.295 1.055 1.00 90.25 93 PRO A O 1
ATOM 739 N N . MET A 1 94 ? 5.925 1.856 1.064 1.00 90.19 94 MET A N 1
ATOM 740 C CA . MET A 1 94 ? 5.792 2.863 2.124 1.00 90.19 94 MET A CA 1
ATOM 741 C C . MET A 1 94 ? 4.870 4.027 1.747 1.00 90.19 94 MET A C 1
ATOM 743 O O . MET A 1 94 ? 4.364 4.699 2.639 1.00 90.19 94 MET A O 1
ATOM 747 N N . LEU A 1 95 ? 4.615 4.266 0.455 1.00 91.44 95 LEU A N 1
ATOM 748 C CA . LEU A 1 95 ? 3.645 5.278 0.024 1.00 91.44 95 LEU A CA 1
ATOM 749 C C . LEU A 1 95 ? 2.223 4.929 0.483 1.00 91.44 95 LEU A C 1
ATOM 751 O O . LEU A 1 95 ? 1.460 5.830 0.810 1.00 91.44 95 LEU A O 1
ATOM 755 N N . ILE A 1 96 ? 1.889 3.637 0.556 1.00 92.06 96 ILE A N 1
ATOM 756 C CA . ILE A 1 96 ? 0.587 3.158 1.040 1.00 92.06 96 ILE A CA 1
ATOM 757 C C . ILE A 1 96 ? 0.483 3.393 2.545 1.00 92.06 96 ILE A C 1
ATOM 759 O O . ILE A 1 96 ? -0.502 3.955 3.014 1.00 92.06 96 ILE A O 1
ATOM 763 N N . ALA A 1 97 ? 1.529 3.027 3.292 1.00 90.50 97 ALA A N 1
ATOM 764 C CA . ALA A 1 97 ? 1.581 3.255 4.733 1.00 90.50 97 ALA A CA 1
ATOM 765 C C . ALA A 1 97 ? 1.495 4.752 5.083 1.00 90.50 97 ALA A C 1
ATOM 767 O O . ALA A 1 97 ? 0.757 5.130 5.989 1.00 90.50 97 ALA A O 1
ATOM 768 N N . ALA A 1 98 ? 2.193 5.610 4.333 1.00 91.25 98 ALA A N 1
ATOM 769 C CA . ALA A 1 98 ? 2.120 7.059 4.502 1.00 91.25 98 ALA A CA 1
ATOM 770 C C . ALA A 1 98 ? 0.718 7.608 4.186 1.00 91.25 98 ALA A C 1
ATOM 772 O O . ALA A 1 98 ? 0.165 8.354 4.988 1.00 91.25 98 ALA A O 1
ATOM 773 N N . ALA A 1 99 ? 0.112 7.190 3.068 1.00 92.12 99 ALA A N 1
ATOM 774 C CA . ALA A 1 99 ? -1.242 7.604 2.700 1.00 92.12 99 ALA A CA 1
ATOM 775 C C . ALA A 1 99 ? -2.285 7.186 3.752 1.00 92.12 99 ALA A C 1
ATOM 777 O O . ALA A 1 99 ? -3.185 7.962 4.074 1.00 92.12 99 ALA A O 1
ATOM 778 N N . TYR A 1 100 ? -2.137 5.988 4.324 1.00 92.00 100 TYR A N 1
ATOM 779 C CA . TYR A 1 100 ? -2.983 5.516 5.416 1.00 92.00 100 TYR A CA 1
ATOM 780 C C . TYR A 1 100 ? -2.787 6.339 6.696 1.00 92.00 100 TYR A C 1
ATOM 782 O O . TYR A 1 100 ? -3.761 6.794 7.292 1.00 92.00 100 TYR A O 1
ATOM 790 N N . SER A 1 101 ? -1.537 6.604 7.085 1.00 90.44 101 SER A N 1
ATOM 791 C CA . SER A 1 101 ? -1.216 7.458 8.236 1.00 90.44 101 SER A CA 1
ATOM 792 C C . SER A 1 101 ? -1.841 8.853 8.098 1.00 90.44 101 SER A C 1
ATOM 794 O O . SER A 1 101 ? -2.464 9.356 9.034 1.00 90.44 101 SER A O 1
ATOM 796 N N . ASP A 1 102 ? -1.738 9.460 6.915 1.00 90.88 102 ASP A N 1
ATOM 797 C CA . ASP A 1 102 ? -2.346 10.760 6.621 1.00 90.88 102 ASP A CA 1
ATOM 798 C C . ASP A 1 102 ? -3.879 10.711 6.676 1.00 90.88 102 ASP A C 1
ATOM 800 O O . ASP A 1 102 ? -4.516 11.657 7.148 1.00 90.88 102 ASP A O 1
ATOM 804 N N . TYR A 1 103 ? -4.487 9.619 6.205 1.00 91.00 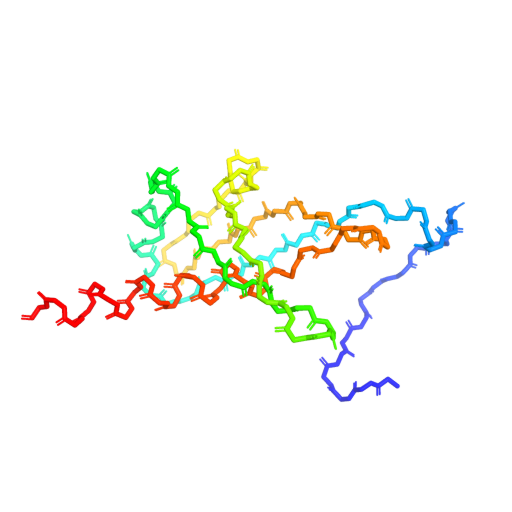103 TYR A N 1
ATOM 805 C CA . TYR A 1 103 ? -5.931 9.404 6.287 1.00 91.00 103 TYR A CA 1
ATOM 806 C C . TYR A 1 103 ? -6.410 9.322 7.740 1.00 91.00 103 TYR A C 1
ATOM 808 O O . TYR A 1 103 ? -7.328 10.048 8.132 1.00 91.00 103 TYR A O 1
ATOM 816 N N . VAL A 1 104 ? -5.749 8.499 8.557 1.00 90.56 104 VAL A N 1
ATOM 817 C CA . VAL A 1 104 ? -6.051 8.357 9.987 1.00 90.56 104 VAL A CA 1
ATOM 818 C C . VAL A 1 104 ? -5.884 9.696 10.706 1.00 90.56 104 VAL A C 1
ATOM 820 O O . VAL A 1 104 ? -6.779 10.110 11.444 1.00 90.56 104 VAL A O 1
ATOM 823 N N . PHE A 1 105 ? -4.792 10.423 10.444 1.00 88.75 105 PHE A N 1
ATOM 824 C CA . PHE A 1 105 ? -4.543 11.735 11.044 1.00 88.75 105 PHE A CA 1
ATOM 825 C C . PHE A 1 105 ? -5.647 12.751 10.707 1.00 88.75 105 PHE A C 1
ATOM 827 O O . PHE A 1 105 ? -6.162 13.436 11.596 1.00 88.75 105 PHE A O 1
ATOM 834 N N . LYS A 1 106 ? -6.064 12.825 9.437 1.00 87.38 106 LYS A N 1
ATOM 835 C CA . LYS A 1 106 ? -7.142 13.723 8.985 1.00 87.38 106 LYS A CA 1
ATOM 836 C C . LYS A 1 106 ? -8.504 13.359 9.576 1.00 87.38 106 LYS A C 1
ATOM 838 O O . LYS A 1 106 ? -9.292 14.257 9.860 1.00 87.38 106 LYS A O 1
ATOM 843 N N . ASN A 1 107 ? -8.789 12.074 9.769 1.00 83.56 107 ASN A N 1
ATOM 844 C CA . ASN A 1 107 ? -10.048 11.635 10.373 1.00 83.56 107 ASN A CA 1
ATOM 845 C C . ASN A 1 107 ? -10.064 11.791 11.898 1.00 83.56 107 ASN A C 1
ATOM 847 O O . ASN A 1 107 ? -11.127 12.016 12.469 1.00 83.56 107 ASN A O 1
ATOM 851 N N . ASN A 1 108 ? -8.904 11.746 12.556 1.00 79.38 108 ASN A N 1
ATOM 852 C CA . ASN A 1 108 ? -8.798 11.983 13.996 1.00 79.38 108 A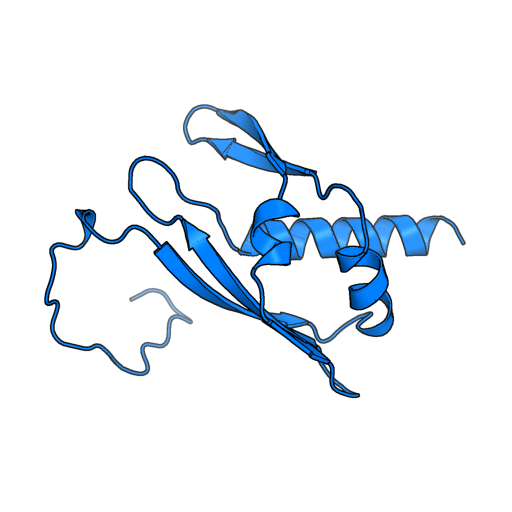SN A CA 1
ATOM 853 C C . ASN A 1 108 ? -8.842 13.476 14.365 1.00 79.38 108 ASN A C 1
ATOM 855 O O . ASN A 1 108 ? -9.314 13.814 15.443 1.00 79.38 108 ASN A O 1
ATOM 859 N N . THR A 1 109 ? -8.391 14.373 13.483 1.00 67.44 109 THR A N 1
ATOM 860 C CA . THR A 1 109 ? -8.391 15.837 13.707 1.00 67.44 109 THR A CA 1
ATOM 861 C C . THR A 1 109 ? -9.709 16.532 13.353 1.00 67.44 109 THR A C 1
ATOM 863 O O . THR A 1 109 ? -9.883 17.708 13.659 1.00 67.44 109 THR A O 1
ATOM 866 N N . LYS A 1 110 ? -10.649 15.824 12.718 1.00 57.06 110 LYS A N 1
ATOM 867 C CA . LYS A 1 110 ? -12.004 16.318 12.413 1.00 57.06 110 LYS A CA 1
ATOM 868 C C . LYS A 1 110 ? -13.033 16.033 13.521 1.00 57.06 110 LYS A C 1
ATOM 870 O O . LYS A 1 110 ? -14.226 16.218 13.286 1.00 57.06 110 LYS A O 1
ATOM 875 N N . LYS A 1 111 ? -12.585 15.567 14.689 1.00 46.91 111 LYS A N 1
ATOM 876 C CA . LYS A 1 111 ? -13.399 15.325 15.887 1.00 46.91 111 LYS A CA 1
ATOM 877 C C . LYS A 1 111 ? -13.171 16.435 16.905 1.00 46.91 111 LYS A C 1
ATOM 879 O O . LYS A 1 111 ? -14.165 16.818 17.553 1.00 46.91 111 LYS A O 1
#

Radius of gyration: 15.99 Å; chains: 1; bounding box: 38×36×32 Å

Sequence (111 aa):
MPEGLEVYAADQPVMKAREIAFARYRLTFTGDIEKIPDFLAQDSIIAEKRSKKGVVRQIDLKTYLEKSDIHIDSEKTELEITLPCSSSETVNPMLIAAAYSDYVFKNNTKK